Protein AF-A0A818NGF2-F1 (afdb_monomer_lite)

Secondary structure (DSSP, 8-state):
--HHHHHHHHS-S--SS--PPP-----STTHHHHTTT--------SSPPTTTTSTT-SGGG--HHHHHHHHHHHHHHHHHHTT--GGG-

Foldseek 3Di:
DVVLVVLCVPDDPDDLDDPDDDPDDDDDPCVVVVVVVHDDDDPADPPHDPCPPHPVPDPVPDDVSSVVSVVVSVVVVVCVVVVHDPVPD

Structure (mmCIF, N/CA/C/O backbone):
data_AF-A0A818NGF2-F1
#
_entry.id   AF-A0A818NGF2-F1
#
loop_
_at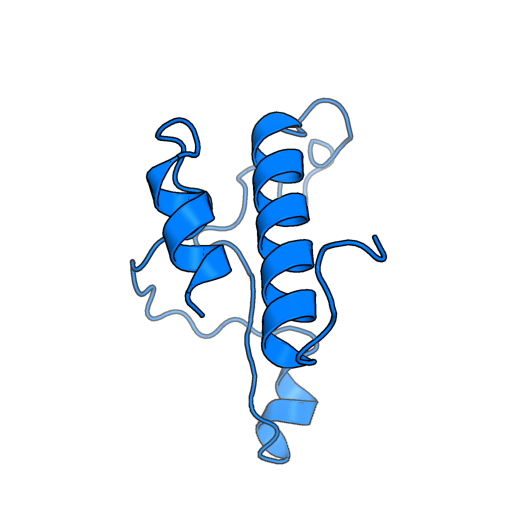om_site.group_PDB
_atom_site.id
_atom_site.type_symbol
_atom_site.label_atom_id
_atom_site.label_alt_id
_atom_site.label_comp_id
_atom_site.label_asym_id
_atom_site.label_entity_id
_atom_site.label_seq_id
_atom_site.pdbx_PDB_ins_code
_atom_site.Cartn_x
_atom_site.Cartn_y
_atom_site.Cartn_z
_atom_site.occupancy
_atom_site.B_iso_or_equiv
_atom_site.auth_seq_id
_atom_site.auth_comp_id
_atom_site.auth_asym_id
_atom_site.auth_atom_id
_atom_site.pdbx_PDB_model_num
ATOM 1 N N . ALA A 1 1 ? -4.809 8.082 14.941 1.00 65.00 1 ALA A N 1
ATOM 2 C CA . ALA A 1 1 ? -3.554 8.131 14.170 1.00 65.00 1 ALA A CA 1
ATOM 3 C C . ALA A 1 1 ? -2.644 9.262 14.659 1.00 65.00 1 ALA A C 1
ATOM 5 O O . ALA A 1 1 ? -2.527 10.288 13.995 1.00 65.00 1 A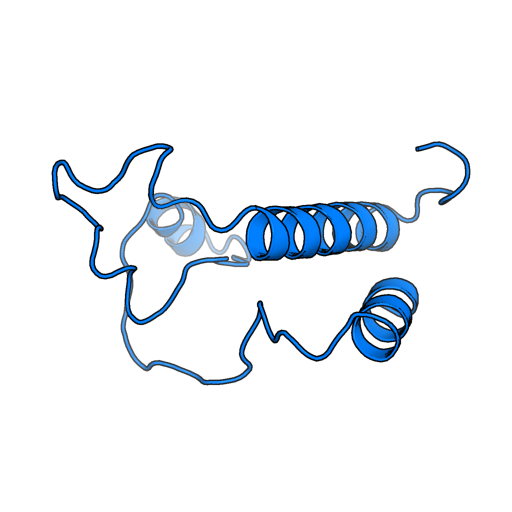LA A O 1
ATOM 6 N N . GLN A 1 2 ? -2.064 9.128 15.850 1.00 81.69 2 GLN A N 1
ATOM 7 C CA . GLN A 1 2 ? -1.110 10.076 16.441 1.00 81.69 2 GLN A CA 1
ATOM 8 C C . GLN A 1 2 ? 0.340 9.652 16.154 1.00 81.69 2 GLN A C 1
ATOM 10 O O . GLN A 1 2 ? 1.156 10.497 15.790 1.00 81.69 2 GLN A O 1
ATOM 15 N N . LEU A 1 3 ? 0.643 8.353 16.240 1.00 80.06 3 LEU A N 1
ATOM 16 C CA . LEU A 1 3 ? 1.946 7.771 15.920 1.00 80.06 3 LEU A CA 1
ATOM 17 C C . LEU A 1 3 ? 2.264 7.916 14.433 1.00 80.06 3 LEU A C 1
ATOM 19 O O . LEU A 1 3 ? 3.370 8.330 14.097 1.00 80.06 3 LEU A O 1
ATOM 23 N N . LEU A 1 4 ? 1.299 7.667 13.538 1.00 80.31 4 LEU A N 1
ATOM 24 C CA . LEU A 1 4 ? 1.533 7.838 12.100 1.00 80.31 4 LEU A CA 1
ATOM 25 C C . LEU A 1 4 ? 1.819 9.306 11.739 1.00 80.31 4 LEU A C 1
ATOM 27 O O . LEU A 1 4 ? 2.700 9.591 10.932 1.00 80.31 4 LEU A O 1
ATOM 31 N N . ARG A 1 5 ? 1.133 10.255 12.394 1.00 82.19 5 ARG A N 1
ATOM 32 C CA . ARG A 1 5 ? 1.413 11.695 12.244 1.00 82.19 5 ARG A CA 1
ATOM 33 C C . ARG A 1 5 ? 2.808 12.051 12.756 1.00 82.19 5 ARG A C 1
ATOM 35 O O . ARG A 1 5 ? 3.538 12.761 12.074 1.00 82.19 5 ARG A O 1
ATOM 42 N N . ALA A 1 6 ? 3.190 11.538 13.925 1.00 83.06 6 ALA A N 1
ATOM 43 C CA . ALA A 1 6 ? 4.516 11.765 14.492 1.00 83.06 6 ALA A CA 1
ATOM 44 C C . ALA A 1 6 ? 5.631 11.182 13.608 1.00 83.06 6 ALA A C 1
ATOM 46 O O . ALA A 1 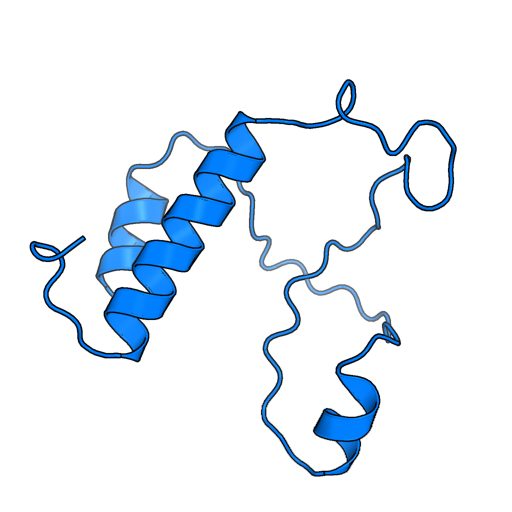6 ? 6.652 11.836 13.405 1.00 83.06 6 ALA A O 1
ATOM 47 N N . TYR A 1 7 ? 5.430 9.990 13.044 1.00 83.50 7 TYR A N 1
ATOM 48 C CA . TYR A 1 7 ? 6.364 9.378 12.099 1.00 83.50 7 TYR A CA 1
ATOM 49 C C . TYR A 1 7 ? 6.542 10.235 10.843 1.00 83.50 7 TYR A C 1
ATOM 51 O O . TYR A 1 7 ? 7.670 10.570 10.486 1.00 83.50 7 TYR A O 1
ATOM 59 N N . ASN A 1 8 ? 5.439 10.674 10.232 1.00 76.75 8 ASN A N 1
ATOM 60 C CA . ASN A 1 8 ? 5.478 11.503 9.025 1.00 76.75 8 ASN A CA 1
ATOM 61 C C . ASN A 1 8 ? 6.167 12.861 9.246 1.00 76.75 8 ASN A C 1
ATOM 63 O O . ASN A 1 8 ? 6.779 13.384 8.321 1.00 76.75 8 ASN A O 1
ATOM 67 N N . ASN A 1 9 ? 6.110 13.417 10.460 1.00 77.62 9 ASN A N 1
ATOM 68 C CA . ASN A 1 9 ? 6.793 14.671 10.796 1.00 77.62 9 ASN A CA 1
ATOM 69 C C . ASN A 1 9 ? 8.317 14.516 10.963 1.00 77.62 9 ASN A C 1
ATOM 71 O O . ASN A 1 9 ? 9.040 15.498 10.818 1.00 77.62 9 ASN A O 1
ATOM 75 N N . ASN A 1 10 ? 8.799 13.310 11.289 1.00 71.81 10 ASN A N 1
ATOM 76 C CA . ASN A 1 10 ? 10.217 13.033 11.555 1.00 71.81 10 ASN A CA 1
ATOM 77 C C . ASN A 1 10 ? 10.933 12.324 10.396 1.00 71.81 10 ASN A C 1
ATOM 79 O O . ASN A 1 10 ? 12.161 12.357 10.322 1.00 71.81 10 ASN A O 1
ATOM 83 N N . ALA A 1 11 ? 10.197 11.664 9.501 1.00 65.06 11 ALA A N 1
ATOM 84 C CA . ALA A 1 11 ? 10.781 11.036 8.324 1.00 65.06 11 ALA A CA 1
ATOM 85 C C . ALA A 1 11 ? 11.410 12.103 7.408 1.00 65.06 11 ALA A C 1
ATOM 87 O O . ALA A 1 11 ? 10.825 13.163 7.169 1.00 65.06 11 ALA A O 1
ATOM 88 N N . HIS A 1 12 ? 12.606 11.830 6.869 1.00 60.03 12 HIS A N 1
ATOM 89 C CA . HIS A 1 12 ? 13.180 12.650 5.800 1.00 60.03 12 HIS A CA 1
ATOM 90 C C . HIS A 1 12 ? 12.132 12.849 4.693 1.00 60.03 12 HIS A C 1
ATOM 92 O O . HIS A 1 12 ? 11.444 11.891 4.353 1.00 60.03 12 HIS A O 1
ATOM 98 N N . LYS A 1 13 ? 12.034 14.086 4.170 1.00 62.28 13 LYS A N 1
ATOM 99 C CA . LYS A 1 13 ? 11.017 14.705 3.277 1.00 62.28 13 LYS A CA 1
ATOM 100 C C . LYS A 1 13 ? 10.617 13.949 1.980 1.00 62.28 13 LYS A C 1
ATOM 102 O O . LYS A 1 13 ? 10.223 14.574 1.000 1.00 62.28 13 LYS A O 1
ATOM 107 N N . ARG A 1 14 ? 10.706 12.622 1.916 1.00 68.88 14 ARG A N 1
ATOM 108 C CA . ARG A 1 14 ? 10.215 11.809 0.805 1.00 68.88 14 ARG A CA 1
ATOM 109 C C . ARG A 1 14 ? 8.767 11.409 1.061 1.00 68.88 14 ARG A C 1
ATOM 111 O O . ARG A 1 14 ? 8.482 10.500 1.838 1.00 68.88 14 ARG A O 1
ATOM 118 N N . THR A 1 15 ? 7.865 12.098 0.378 1.00 73.62 15 THR A N 1
ATOM 119 C CA . THR A 1 15 ? 6.435 11.796 0.370 1.00 73.62 15 THR A CA 1
ATOM 120 C C . THR A 1 15 ? 6.188 10.489 -0.383 1.00 73.62 15 THR A C 1
ATOM 122 O O . THR A 1 15 ? 6.362 10.444 -1.596 1.00 73.62 15 THR A O 1
ATOM 125 N N . VAL A 1 16 ? 5.797 9.427 0.329 1.00 81.88 16 VAL A N 1
ATOM 126 C CA . VAL A 1 16 ? 5.392 8.138 -0.276 1.00 81.88 16 VAL A CA 1
ATOM 127 C C . VAL A 1 16 ? 3.876 8.013 -0.454 1.00 81.88 16 VAL A C 1
ATOM 129 O O . VAL A 1 16 ? 3.423 7.288 -1.330 1.00 81.88 16 VAL A O 1
ATOM 132 N N . PHE A 1 17 ? 3.094 8.762 0.329 1.00 85.19 17 PHE A N 1
ATOM 133 C CA . PHE A 1 17 ? 1.642 8.873 0.183 1.00 85.19 17 PHE A CA 1
ATOM 134 C C . PHE A 1 17 ? 1.285 10.308 -0.177 1.00 85.19 17 PHE A C 1
ATOM 136 O O . PHE A 1 17 ? 1.643 11.239 0.545 1.00 85.19 17 PHE A O 1
ATOM 143 N N . SER A 1 18 ? 0.588 10.484 -1.292 1.00 81.19 18 SER A N 1
ATOM 144 C CA . SER A 1 18 ? 0.140 11.790 -1.764 1.00 81.19 18 SER A CA 1
ATOM 145 C C . SER A 1 18 ? -1.329 12.002 -1.416 1.00 81.19 18 SER A C 1
ATOM 147 O O . SER A 1 18 ? -2.127 11.073 -1.498 1.00 81.19 18 SER A O 1
ATOM 149 N N . SER A 1 19 ? -1.701 13.235 -1.071 1.00 79.19 19 SER A N 1
ATOM 150 C CA . SER A 1 19 ? -3.107 13.650 -0.976 1.00 79.19 19 SER A CA 1
ATOM 151 C C . SER A 1 19 ? -3.699 14.039 -2.335 1.00 79.19 19 SER A C 1
ATOM 153 O O . SER A 1 19 ? -4.823 14.532 -2.399 1.00 79.19 19 SER A O 1
ATOM 155 N N . GLN A 1 20 ? -2.930 13.893 -3.417 1.00 77.56 20 GLN A N 1
ATOM 156 C CA . GLN A 1 20 ? -3.392 14.182 -4.764 1.00 77.56 20 GLN A CA 1
ATOM 157 C C . GLN A 1 20 ? -4.450 13.162 -5.181 1.00 77.56 20 GLN A C 1
ATOM 159 O O . GLN A 1 20 ? -4.211 11.956 -5.180 1.00 77.56 20 GLN A O 1
ATOM 164 N N . ILE A 1 21 ? -5.620 13.671 -5.552 1.00 70.00 21 ILE A N 1
ATOM 165 C CA . ILE A 1 21 ? -6.737 12.859 -6.017 1.00 70.00 21 ILE A CA 1
ATOM 166 C C . ILE A 1 21 ? -6.607 12.715 -7.529 1.00 70.00 21 ILE A C 1
ATOM 168 O O . ILE A 1 21 ? -6.603 13.709 -8.256 1.00 70.00 21 ILE A O 1
ATOM 172 N N . TYR A 1 22 ? -6.519 11.475 -7.993 1.00 72.12 22 TYR A N 1
ATOM 173 C CA . TYR A 1 22 ? -6.613 11.149 -9.407 1.00 72.12 22 TYR A CA 1
ATOM 174 C C . TYR A 1 22 ? -8.023 10.616 -9.677 1.00 72.12 22 TYR A C 1
ATOM 176 O O . TYR A 1 22 ? -8.416 9.643 -9.038 1.00 72.12 22 TYR A O 1
ATOM 184 N N . PRO A 1 23 ? -8.799 11.221 -10.594 1.00 61.59 23 PRO A N 1
ATOM 185 C CA . PRO A 1 23 ? -10.200 10.856 -10.837 1.00 61.59 23 PRO A CA 1
ATOM 186 C C . PRO A 1 23 ? -10.378 9.514 -11.578 1.00 61.59 23 PRO A C 1
ATOM 188 O O . PRO A 1 23 ? -11.422 9.272 -12.178 1.00 61.59 23 PRO A O 1
ATOM 191 N N . ASN A 1 24 ? -9.374 8.637 -11.560 1.00 67.50 24 ASN A N 1
ATOM 192 C CA . ASN A 1 24 ? -9.367 7.409 -12.343 1.00 67.50 24 ASN A CA 1
ATOM 193 C C . ASN A 1 24 ? -9.961 6.249 -11.539 1.00 67.50 24 ASN A C 1
ATOM 195 O O . ASN A 1 24 ? -9.540 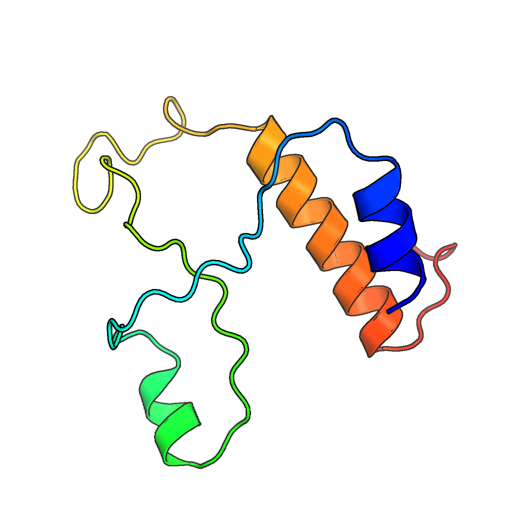5.975 -10.416 1.00 67.50 24 ASN A O 1
ATOM 199 N N . TYR A 1 25 ? -10.912 5.539 -12.145 1.00 82.69 25 TYR A N 1
ATOM 200 C CA . TYR A 1 25 ? -11.442 4.292 -11.607 1.00 82.69 25 TYR A CA 1
ATOM 201 C C . TYR A 1 25 ? -10.466 3.154 -11.916 1.00 82.69 25 TYR A C 1
ATOM 203 O O . TYR A 1 25 ? -10.340 2.735 -13.067 1.00 82.69 25 TYR A O 1
ATOM 211 N N . ILE A 1 26 ? -9.746 2.686 -10.899 1.00 91.31 26 ILE A N 1
ATOM 212 C CA . ILE A 1 26 ? -8.822 1.559 -11.029 1.00 91.31 26 ILE A CA 1
ATOM 213 C C . ILE A 1 26 ? -9.575 0.283 -10.664 1.00 91.31 26 ILE A C 1
ATOM 215 O O . ILE A 1 26 ? -10.077 0.163 -9.550 1.00 91.31 26 ILE A O 1
ATOM 219 N N . GLN A 1 27 ? -9.637 -0.663 -11.599 1.00 94.25 27 GLN A N 1
ATOM 220 C CA . GLN A 1 27 ? -10.120 -2.013 -11.329 1.00 94.25 27 GLN A CA 1
ATOM 221 C C . GLN A 1 27 ? -8.965 -2.863 -10.808 1.00 94.25 27 GLN A C 1
ATOM 223 O O . GLN A 1 27 ? -7.908 -2.916 -11.429 1.00 94.25 27 GLN A O 1
ATOM 228 N N . ASP A 1 28 ? -9.186 -3.502 -9.667 1.00 95.88 28 ASP A N 1
ATOM 229 C CA . ASP A 1 28 ? -8.242 -4.400 -9.007 1.00 95.88 28 ASP A CA 1
ATOM 230 C C . ASP A 1 28 ? -9.044 -5.396 -8.148 1.00 95.88 28 ASP A C 1
ATOM 232 O O . ASP A 1 28 ? -10.283 -5.370 -8.143 1.00 95.88 28 ASP A O 1
ATOM 236 N N . ASP A 1 29 ? -8.372 -6.224 -7.361 1.00 97.62 29 ASP A N 1
ATOM 237 C CA . ASP A 1 29 ? -8.984 -7.274 -6.538 1.00 97.62 29 ASP A CA 1
ATOM 238 C C . ASP A 1 29 ? -10.042 -6.765 -5.539 1.00 97.62 29 ASP A C 1
ATOM 240 O O . ASP A 1 29 ? -10.874 -7.532 -5.057 1.00 97.62 29 ASP A O 1
ATOM 244 N N . HIS A 1 30 ? -10.057 -5.465 -5.229 1.00 96.25 30 HIS A N 1
ATOM 245 C CA . HIS A 1 30 ? -11.031 -4.860 -4.318 1.00 96.25 30 HIS A CA 1
ATOM 246 C C . HIS A 1 30 ? -12.443 -4.706 -4.914 1.00 96.25 30 HIS A C 1
ATOM 248 O O . HIS A 1 30 ? -13.390 -4.504 -4.153 1.00 96.25 30 HIS A O 1
ATOM 254 N N . ILE A 1 31 ? -12.622 -4.789 -6.239 1.00 96.56 31 ILE A N 1
ATOM 255 C CA . ILE A 1 31 ? -13.913 -4.501 -6.893 1.00 96.56 31 ILE A CA 1
ATOM 256 C C . ILE A 1 31 ? -15.061 -5.403 -6.401 1.00 96.56 31 ILE A C 1
ATOM 258 O O . ILE A 1 31 ? -16.122 -4.863 -6.069 1.00 96.56 31 ILE A O 1
ATOM 262 N N . PRO A 1 32 ? -14.897 -6.737 -6.271 1.00 97.81 32 PRO A N 1
ATOM 263 C CA . PRO A 1 32 ? -15.952 -7.588 -5.725 1.00 97.81 32 PRO A CA 1
ATOM 264 C C . PRO A 1 32 ? -16.335 -7.215 -4.285 1.00 97.81 32 PRO A C 1
ATOM 266 O O . PRO A 1 32 ? -17.513 -7.231 -3.943 1.00 97.81 32 PRO A O 1
ATOM 269 N N . PHE A 1 33 ? -15.370 -6.815 -3.453 1.00 98.31 33 PHE A N 1
ATOM 270 C CA . PHE A 1 33 ? -15.619 -6.399 -2.068 1.00 98.31 33 PHE A CA 1
ATOM 271 C C . PHE A 1 33 ? -16.338 -5.052 -1.996 1.00 98.31 33 PHE A C 1
ATOM 273 O O . PHE A 1 33 ? -17.286 -4.898 -1.228 1.00 98.31 33 PHE A O 1
ATOM 280 N N . LEU A 1 34 ? -15.931 -4.101 -2.838 1.00 96.12 34 LEU A N 1
ATOM 281 C CA . LEU A 1 34 ? -16.595 -2.807 -2.960 1.00 96.12 34 LEU A CA 1
ATOM 282 C C . LEU A 1 34 ? -18.066 -2.971 -3.371 1.00 96.12 34 LEU A C 1
ATOM 284 O O . LEU A 1 34 ? -18.921 -2.265 -2.849 1.00 96.12 34 LEU A O 1
ATOM 288 N N . SER A 1 35 ? -18.375 -3.930 -4.254 1.00 96.25 35 SER A N 1
ATOM 289 C CA . SER A 1 35 ? -19.758 -4.230 -4.666 1.00 96.25 35 SER A CA 1
ATOM 290 C C . SER A 1 35 ? -20.647 -4.792 -3.547 1.00 96.25 35 SER A C 1
ATOM 292 O O . SER A 1 35 ? -21.865 -4.835 -3.696 1.00 96.25 35 SER A O 1
ATOM 294 N N . LEU A 1 36 ? -20.034 -5.211 -2.436 1.00 98.12 36 LEU A N 1
ATOM 295 C CA . LEU A 1 36 ? -20.681 -5.731 -1.231 1.00 98.12 36 LEU A CA 1
ATOM 296 C C . LEU A 1 36 ? -20.531 -4.766 -0.040 1.00 98.12 36 LEU A C 1
ATOM 298 O O . LEU A 1 36 ? -20.558 -5.200 1.110 1.00 98.12 36 LEU A O 1
ATOM 302 N N . ASP A 1 37 ? -20.331 -3.472 -0.313 1.00 97.00 37 ASP A N 1
ATOM 303 C CA . ASP A 1 37 ? -20.230 -2.386 0.675 1.00 97.00 37 ASP A CA 1
ATOM 304 C C . ASP A 1 37 ? -19.087 -2.532 1.699 1.00 97.00 37 ASP A C 1
ATOM 306 O O . ASP A 1 37 ? -19.104 -1.927 2.776 1.00 97.00 37 ASP A O 1
ATOM 310 N N . VAL A 1 38 ? -18.044 -3.302 1.373 1.00 98.00 38 VAL A N 1
ATOM 311 C CA . VAL A 1 38 ? -16.847 -3.387 2.218 1.00 98.00 38 VAL A CA 1
ATOM 312 C C . VAL A 1 38 ? -16.053 -2.076 2.108 1.00 98.00 38 VAL A C 1
ATOM 314 O O . VAL A 1 38 ? -15.712 -1.671 0.994 1.00 98.00 38 VAL A O 1
ATOM 317 N N . PRO A 1 39 ? -15.695 -1.408 3.225 1.00 96.38 39 PRO A N 1
ATOM 318 C CA . PRO A 1 39 ? -14.853 -0.216 3.185 1.00 96.38 39 PRO A CA 1
ATOM 319 C C . PRO A 1 39 ? -13.461 -0.536 2.632 1.00 96.38 39 PRO A C 1
ATOM 321 O O . PRO A 1 39 ? -12.750 -1.381 3.177 1.00 96.38 39 PRO A O 1
ATOM 324 N N . ILE A 1 40 ? -13.051 0.166 1.573 1.00 94.81 40 ILE A N 1
ATOM 325 C CA . ILE A 1 40 ? -11.772 -0.073 0.897 1.00 94.81 40 ILE A CA 1
ATOM 326 C C . ILE A 1 40 ? -10.785 1.062 1.179 1.00 94.81 40 ILE A C 1
ATOM 328 O O . ILE A 1 40 ? -11.061 2.230 0.913 1.00 94.81 40 ILE A O 1
ATOM 332 N N . LEU A 1 41 ? -9.587 0.697 1.641 1.00 93.38 41 LEU A N 1
ATOM 333 C CA . LEU A 1 41 ? -8.391 1.536 1.579 1.00 93.38 41 LEU A CA 1
ATOM 334 C C . LEU A 1 41 ? -7.479 0.992 0.470 1.00 93.38 41 LEU A C 1
ATOM 336 O O . LEU A 1 41 ? -6.704 0.066 0.697 1.00 93.38 41 LEU A O 1
ATOM 340 N N . HIS A 1 42 ? -7.592 1.546 -0.738 1.00 92.44 42 HIS A N 1
ATOM 341 C CA . HIS A 1 42 ? -6.834 1.082 -1.901 1.00 92.44 42 HIS A CA 1
ATOM 342 C C . HIS A 1 42 ? -5.476 1.798 -1.987 1.00 92.44 42 HIS A C 1
ATOM 344 O O . HIS A 1 42 ? -5.385 2.935 -2.449 1.00 92.44 42 HIS A O 1
ATOM 350 N N . LEU A 1 43 ? -4.414 1.144 -1.512 1.00 92.69 43 LEU A N 1
ATOM 351 C CA . LEU A 1 43 ? -3.047 1.676 -1.537 1.00 92.69 43 LEU A CA 1
ATOM 352 C C . LEU A 1 43 ? -2.350 1.340 -2.862 1.00 92.69 43 LEU A C 1
ATOM 354 O O . LEU A 1 43 ? -1.511 0.445 -2.918 1.00 92.69 43 LEU A O 1
ATOM 358 N N . ILE A 1 44 ? -2.688 2.080 -3.917 1.00 92.31 44 ILE A N 1
ATOM 359 C CA . ILE A 1 44 ? -2.075 1.948 -5.242 1.00 92.31 44 ILE A CA 1
ATOM 360 C C . ILE A 1 44 ? -1.525 3.291 -5.730 1.00 92.31 44 ILE A C 1
ATOM 362 O O . ILE A 1 44 ? -2.042 4.356 -5.389 1.00 92.31 44 ILE A O 1
ATOM 366 N N . SER A 1 45 ? -0.446 3.258 -6.513 1.00 91.50 45 SER A N 1
ATOM 367 C CA . SER A 1 45 ? 0.108 4.476 -7.113 1.00 91.50 45 SER A CA 1
ATOM 368 C C . SER A 1 45 ? -0.735 4.938 -8.304 1.00 91.50 45 SER A C 1
ATOM 370 O O . SER A 1 45 ? -1.238 4.130 -9.076 1.00 91.50 45 SER A O 1
ATOM 372 N N . SER A 1 46 ? -0.890 6.251 -8.456 1.00 89.12 46 SER A N 1
ATOM 373 C CA . SER A 1 46 ? -1.419 6.873 -9.667 1.00 89.12 46 SER A CA 1
ATOM 374 C C . SER A 1 46 ? -0.555 8.100 -9.976 1.00 89.12 46 SER A C 1
ATOM 376 O O . SER A 1 46 ? -0.428 8.960 -9.101 1.00 89.12 46 SER A O 1
ATOM 378 N N . PRO A 1 47 ? 0.056 8.199 -11.171 1.00 90.81 47 PRO A N 1
ATOM 379 C CA . PRO A 1 47 ? 0.111 7.164 -12.214 1.00 90.81 47 PRO A CA 1
ATOM 380 C C . PRO A 1 47 ? 0.812 5.876 -11.737 1.00 90.81 47 PRO A C 1
ATOM 382 O O . PRO A 1 47 ? 1.549 5.903 -10.751 1.00 90.81 47 PRO A O 1
ATOM 385 N N . PHE A 1 48 ? 0.589 4.758 -12.440 1.00 93.69 48 PHE A N 1
ATOM 386 C CA . PHE A 1 48 ? 1.361 3.530 -12.220 1.00 93.69 48 PHE A CA 1
ATOM 387 C C . PHE A 1 48 ? 2.852 3.752 -12.506 1.00 93.69 48 PHE A C 1
ATOM 389 O O . PHE A 1 48 ? 3.203 4.669 -13.260 1.00 93.69 48 PHE A O 1
ATOM 396 N N . PRO A 1 49 ? 3.748 2.921 -11.937 1.00 95.06 49 PRO A N 1
ATOM 397 C CA . PRO A 1 49 ? 5.166 3.003 -12.240 1.00 95.06 49 PRO A CA 1
ATOM 398 C C . PRO A 1 49 ? 5.401 2.834 -13.747 1.00 95.06 49 PRO A C 1
ATOM 400 O O . PRO A 1 49 ? 4.731 2.018 -14.380 1.00 95.06 49 PRO A O 1
ATOM 403 N N . PRO A 1 50 ? 6.379 3.539 -14.338 1.00 97.12 50 PRO A N 1
ATOM 404 C CA . PRO A 1 50 ? 6.678 3.420 -15.768 1.00 97.12 50 PRO A CA 1
ATOM 405 C C . PRO A 1 50 ? 7.146 2.011 -16.170 1.00 97.12 50 PRO A C 1
ATOM 407 O O . PRO A 1 50 ? 7.140 1.673 -17.348 1.00 97.12 50 PRO A O 1
ATOM 410 N N . THR A 1 51 ? 7.560 1.195 -15.200 1.00 97.94 51 THR A N 1
ATOM 411 C CA . THR A 1 51 ? 7.959 -0.202 -15.384 1.00 97.94 51 THR A CA 1
ATOM 412 C C . THR A 1 51 ? 6.779 -1.177 -15.391 1.00 97.94 51 THR A C 1
ATOM 414 O O . THR A 1 51 ? 6.977 -2.330 -15.773 1.00 97.94 51 THR A O 1
ATOM 417 N N . TRP A 1 52 ? 5.571 -0.749 -15.001 1.00 97.88 52 TRP A N 1
ATOM 418 C CA . TRP A 1 52 ? 4.389 -1.611 -14.903 1.00 97.88 52 TRP A CA 1
ATOM 419 C C . TRP A 1 52 ? 4.109 -2.340 -16.224 1.00 97.88 52 TRP A C 1
ATOM 421 O O . TRP A 1 52 ? 4.092 -1.725 -17.290 1.00 97.88 52 TRP A O 1
ATOM 431 N N . HIS A 1 53 ? 3.898 -3.659 -16.149 1.00 97.75 53 HIS A N 1
ATOM 432 C CA . HIS A 1 53 ? 3.702 -4.546 -17.307 1.00 97.75 53 HIS A CA 1
ATOM 433 C C . HIS A 1 53 ? 4.869 -4.562 -18.318 1.00 97.75 53 HIS A C 1
ATOM 435 O O . HIS A 1 53 ? 4.679 -4.811 -19.510 1.00 97.75 53 HIS A O 1
ATOM 441 N N . THR A 1 54 ? 6.101 -4.355 -17.848 1.00 98.56 54 THR A N 1
ATOM 442 C CA . THR A 1 54 ? 7.322 -4.524 -18.652 1.00 98.56 54 THR A CA 1
ATOM 443 C C . THR A 1 54 ? 8.298 -5.477 -17.963 1.00 98.56 54 THR A C 1
ATOM 445 O O . THR A 1 54 ? 8.241 -5.671 -16.753 1.00 98.56 54 THR A O 1
ATOM 448 N N . ALA A 1 55 ? 9.270 -6.018 -18.702 1.00 98.44 55 ALA A N 1
ATOM 449 C CA . ALA A 1 55 ? 10.355 -6.814 -18.111 1.00 98.44 55 ALA A CA 1
ATOM 450 C C . ALA A 1 55 ? 11.284 -6.001 -17.178 1.00 98.44 55 ALA A C 1
ATOM 452 O O . ALA A 1 55 ? 12.124 -6.573 -16.479 1.00 98.44 55 ALA A O 1
ATOM 453 N N . ALA A 1 56 ? 11.159 -4.668 -17.178 1.00 98.50 56 ALA A N 1
ATOM 454 C CA . ALA A 1 56 ? 11.879 -3.792 -16.263 1.00 98.50 56 ALA A CA 1
ATOM 455 C C . ALA A 1 56 ? 11.258 -3.765 -14.854 1.00 98.50 56 ALA A C 1
ATOM 457 O O . ALA A 1 56 ? 11.894 -3.252 -13.937 1.00 98.50 56 ALA A O 1
ATOM 458 N N . ASP A 1 57 ? 10.061 -4.327 -14.651 1.00 98.06 57 ASP A N 1
ATOM 459 C CA . ASP A 1 57 ? 9.509 -4.553 -13.313 1.00 98.06 57 ASP A CA 1
ATOM 460 C C . ASP A 1 57 ? 10.257 -5.703 -12.622 1.00 98.06 57 ASP A C 1
ATOM 462 O O . ASP A 1 57 ? 9.883 -6.874 -12.684 1.00 98.06 57 ASP A O 1
ATOM 466 N N . ASN A 1 58 ? 11.420 -5.371 -12.068 1.00 98.19 58 ASN A N 1
ATOM 467 C CA . ASN A 1 58 ? 12.369 -6.306 -11.487 1.00 98.19 58 ASN A CA 1
ATOM 468 C C . ASN A 1 58 ? 13.101 -5.670 -10.296 1.00 98.19 58 ASN A C 1
ATOM 470 O O . ASN A 1 58 ? 12.995 -4.470 -10.043 1.00 98.19 58 ASN A O 1
ATOM 474 N N . GLU A 1 59 ? 13.870 -6.484 -9.572 1.00 98.25 59 GLU A N 1
ATOM 475 C CA . GLU A 1 59 ? 14.557 -6.078 -8.340 1.00 98.25 59 GLU A CA 1
ATOM 476 C C . GLU A 1 59 ? 15.451 -4.841 -8.516 1.00 98.25 59 GLU A C 1
ATOM 478 O O . GLU A 1 59 ? 15.507 -3.986 -7.634 1.00 98.25 59 GLU A O 1
ATOM 483 N N . ALA A 1 60 ? 16.109 -4.702 -9.671 1.00 98.19 60 ALA A N 1
ATOM 484 C CA . ALA A 1 60 ? 17.031 -3.599 -9.927 1.00 98.19 60 ALA A CA 1
ATOM 485 C C . ALA A 1 60 ? 16.335 -2.227 -10.005 1.00 98.19 60 ALA A C 1
ATOM 487 O O . ALA A 1 60 ? 16.996 -1.206 -9.821 1.00 98.19 60 ALA A O 1
ATOM 488 N N . ASN A 1 61 ? 15.022 -2.189 -10.257 1.00 98.00 61 ASN A N 1
ATOM 489 C CA . ASN A 1 61 ? 14.231 -0.956 -10.324 1.00 98.00 61 ASN A CA 1
ATOM 490 C C . ASN A 1 61 ? 13.488 -0.631 -9.013 1.00 98.00 61 ASN A C 1
ATOM 492 O O . ASN A 1 61 ? 12.703 0.318 -8.966 1.00 98.00 61 ASN A O 1
ATOM 496 N N . LEU A 1 62 ? 13.735 -1.380 -7.932 1.00 97.00 62 LEU A N 1
ATOM 497 C CA . LEU A 1 62 ? 13.146 -1.109 -6.621 1.00 97.00 62 LEU A CA 1
ATOM 498 C C . LEU A 1 62 ? 13.855 0.051 -5.894 1.00 97.00 62 LEU A C 1
ATOM 500 O O . LEU A 1 62 ? 15.076 0.077 -5.753 1.00 97.00 62 LEU A O 1
ATOM 504 N N . ASP A 1 63 ? 13.078 0.981 -5.326 1.00 94.50 63 ASP A N 1
ATOM 505 C CA . ASP A 1 63 ? 13.581 2.022 -4.416 1.00 94.50 63 ASP A CA 1
ATOM 506 C C . ASP A 1 63 ? 13.411 1.573 -2.951 1.00 94.50 63 ASP A C 1
ATOM 508 O O . ASP A 1 63 ? 12.354 1.732 -2.331 1.00 94.50 63 ASP A O 1
ATOM 512 N N . PHE A 1 64 ? 14.473 1.000 -2.375 1.00 94.44 64 PHE A N 1
ATOM 513 C CA . PHE A 1 64 ? 14.451 0.430 -1.018 1.00 94.44 64 PHE A CA 1
ATOM 514 C C . PHE A 1 64 ? 14.145 1.444 0.097 1.00 94.44 64 PHE A C 1
ATOM 516 O O . PHE A 1 64 ? 13.654 1.063 1.167 1.00 94.44 64 PHE A O 1
ATOM 523 N N . LEU A 1 65 ? 14.392 2.735 -0.138 1.00 91.81 65 LEU A N 1
ATOM 524 C CA . LEU A 1 65 ? 14.023 3.797 0.800 1.00 91.81 65 LEU A CA 1
ATOM 525 C C . LEU A 1 65 ? 12.500 3.977 0.852 1.00 91.81 65 LEU A C 1
ATOM 527 O O . LEU A 1 65 ? 11.925 4.018 1.941 1.00 91.81 65 LEU A O 1
ATOM 531 N N . SER A 1 66 ? 11.838 4.006 -0.305 1.00 91.38 66 SER A N 1
ATOM 532 C CA . SER A 1 66 ? 10.376 4.080 -0.424 1.00 91.38 66 SER A CA 1
ATOM 533 C C . SER A 1 66 ? 9.723 2.840 0.174 1.00 91.38 66 SER A C 1
ATOM 535 O O . SER A 1 66 ? 8.801 2.971 0.978 1.00 91.38 66 SER A O 1
ATOM 537 N N . ILE A 1 67 ? 10.263 1.650 -0.109 1.00 93.75 67 ILE A N 1
ATOM 538 C CA . ILE A 1 67 ? 9.813 0.392 0.508 1.00 93.75 67 ILE A CA 1
ATOM 539 C C . ILE A 1 67 ? 9.917 0.469 2.036 1.00 93.75 67 ILE A C 1
ATOM 541 O O . ILE A 1 67 ? 8.969 0.131 2.744 1.00 93.75 67 ILE A O 1
ATOM 545 N N . THR A 1 68 ? 11.042 0.957 2.563 1.00 91.94 68 THR A N 1
ATOM 546 C CA . THR A 1 68 ? 11.246 1.108 4.012 1.00 91.94 68 THR A CA 1
ATOM 547 C C . THR A 1 68 ? 10.242 2.078 4.636 1.00 91.94 68 THR A C 1
ATOM 549 O O . THR A 1 68 ? 9.699 1.788 5.705 1.00 91.94 68 THR A O 1
ATOM 552 N N . HIS A 1 69 ? 9.960 3.201 3.974 1.00 90.50 69 HIS A N 1
ATOM 553 C CA . HIS A 1 69 ? 8.975 4.179 4.438 1.00 90.50 69 HIS A CA 1
ATOM 554 C C . HIS A 1 69 ? 7.555 3.599 4.443 1.00 90.50 69 HIS A C 1
ATOM 556 O O . HIS A 1 69 ? 6.860 3.702 5.455 1.00 90.50 69 HIS A O 1
ATOM 562 N N . ILE A 1 70 ? 7.148 2.931 3.358 1.00 92.31 70 ILE A N 1
ATOM 563 C CA . ILE A 1 70 ? 5.835 2.277 3.252 1.00 92.31 70 ILE A CA 1
ATOM 564 C C . ILE A 1 70 ? 5.701 1.197 4.330 1.00 92.31 70 ILE A C 1
ATOM 566 O O . ILE A 1 70 ? 4.721 1.193 5.072 1.00 92.31 70 ILE A O 1
ATOM 570 N N . ARG A 1 71 ? 6.712 0.334 4.497 1.00 93.44 71 ARG A N 1
ATOM 571 C CA . ARG A 1 71 ? 6.733 -0.709 5.536 1.00 93.44 71 ARG A CA 1
ATOM 572 C C . ARG A 1 71 ? 6.523 -0.126 6.932 1.00 93.44 71 ARG A C 1
ATOM 574 O O . ARG A 1 71 ? 5.705 -0.636 7.692 1.00 93.44 71 ARG A O 1
ATOM 581 N N . ASN A 1 72 ? 7.263 0.923 7.282 1.00 90.75 72 ASN A N 1
ATOM 582 C CA . ASN A 1 72 ? 7.175 1.528 8.610 1.00 90.75 72 ASN A CA 1
ATOM 583 C C . ASN A 1 72 ? 5.814 2.199 8.832 1.00 90.75 72 ASN A C 1
ATOM 585 O O . ASN A 1 72 ? 5.210 2.003 9.886 1.00 90.75 72 ASN A O 1
ATOM 589 N N . ALA A 1 73 ? 5.299 2.918 7.832 1.00 90.56 73 ALA A N 1
ATOM 590 C CA . ALA A 1 73 ? 3.964 3.502 7.887 1.00 90.56 73 ALA A CA 1
ATOM 591 C C . ALA A 1 73 ? 2.879 2.427 8.063 1.00 90.56 73 ALA A C 1
ATOM 593 O O . ALA A 1 73 ? 2.001 2.596 8.905 1.00 90.56 73 ALA A O 1
ATOM 594 N N . MET A 1 74 ? 2.978 1.299 7.351 1.00 92.62 74 MET A N 1
ATOM 595 C CA . MET A 1 74 ? 2.049 0.172 7.492 1.00 92.62 74 MET A CA 1
ATOM 596 C C . MET A 1 74 ? 2.132 -0.484 8.873 1.00 92.62 74 MET A C 1
ATOM 598 O O . MET A 1 74 ? 1.091 -0.720 9.484 1.00 92.62 74 MET A O 1
ATOM 602 N N . LYS A 1 75 ? 3.341 -0.720 9.412 1.00 92.81 75 LYS A N 1
ATOM 603 C CA . LYS A 1 75 ? 3.509 -1.226 10.790 1.00 92.81 75 LYS A CA 1
ATOM 604 C C . LYS A 1 75 ? 2.797 -0.315 11.789 1.00 92.81 75 LYS A C 1
ATOM 606 O O . LYS A 1 75 ? 2.018 -0.790 12.609 1.00 92.81 75 LYS A O 1
ATOM 611 N N . ILE A 1 76 ? 3.048 0.991 11.701 1.00 91.50 76 ILE A N 1
ATOM 612 C CA . ILE A 1 76 ? 2.454 1.976 12.608 1.00 91.50 76 ILE A CA 1
ATOM 613 C C . ILE A 1 76 ? 0.936 2.028 12.427 1.00 91.50 76 ILE A C 1
ATOM 615 O O . ILE A 1 76 ? 0.218 2.015 13.420 1.00 91.50 76 ILE A O 1
ATOM 619 N N . PHE A 1 77 ? 0.442 2.028 11.186 1.00 92.00 77 PHE A N 1
ATOM 620 C CA . PHE A 1 77 ? -0.990 2.000 10.895 1.00 92.00 77 PHE A CA 1
ATOM 621 C C . PHE A 1 77 ? -1.678 0.798 11.552 1.00 92.00 77 PHE A C 1
ATOM 623 O O . PHE A 1 77 ? -2.674 0.984 12.243 1.00 92.00 77 PHE A O 1
ATOM 630 N N . VAL A 1 78 ? -1.126 -0.411 11.404 1.00 94.25 78 VAL A N 1
ATOM 631 C CA . VAL A 1 78 ? -1.692 -1.630 12.006 1.00 94.25 78 VAL A CA 1
ATOM 632 C C . VAL A 1 78 ? -1.647 -1.571 13.535 1.00 94.25 78 VAL A C 1
ATOM 634 O O . VAL A 1 78 ? -2.647 -1.885 14.178 1.00 94.25 78 VAL A O 1
ATOM 637 N N . ILE A 1 79 ? -0.528 -1.123 14.119 1.00 93.56 79 ILE A N 1
ATOM 638 C CA . ILE A 1 79 ? -0.395 -0.933 15.575 1.00 93.56 79 ILE A CA 1
ATOM 639 C C . ILE A 1 79 ? -1.474 0.022 16.092 1.00 93.56 79 ILE A C 1
ATOM 641 O O . ILE A 1 79 ? -2.135 -0.274 17.085 1.00 93.56 79 ILE A O 1
ATOM 645 N N . GLU A 1 80 ? -1.675 1.154 15.417 1.00 92.12 80 GLU A N 1
ATOM 646 C CA . GLU A 1 80 ? -2.678 2.138 15.817 1.00 92.12 80 GLU A CA 1
ATOM 647 C C . GLU A 1 80 ? -4.109 1.639 15.625 1.00 92.12 80 GLU A C 1
ATOM 649 O O . GLU A 1 80 ? -4.942 1.860 16.502 1.00 92.12 80 GLU A O 1
ATOM 654 N N . TYR A 1 81 ? -4.393 0.987 14.496 1.00 94.19 81 TYR A N 1
ATOM 655 C CA . TYR A 1 81 ? -5.727 0.495 14.150 1.00 94.19 81 TYR A CA 1
ATOM 656 C C . TYR A 1 81 ? -6.193 -0.612 15.102 1.00 94.19 81 TYR A C 1
ATOM 658 O O . TYR A 1 81 ? -7.358 -0.653 15.481 1.00 94.19 81 TYR A O 1
ATOM 666 N N . LEU A 1 82 ? -5.274 -1.488 15.515 1.00 95.00 82 LEU A N 1
ATOM 667 C CA . LEU A 1 82 ? -5.549 -2.598 16.431 1.00 95.00 82 LEU A CA 1
ATOM 668 C C . LEU A 1 82 ? -5.283 -2.255 17.908 1.00 95.00 82 LEU A C 1
ATOM 670 O O . LEU A 1 82 ? -5.424 -3.126 18.763 1.00 95.00 82 LEU A O 1
ATOM 674 N N . HIS A 1 83 ? -4.890 -1.015 18.220 1.00 92.00 83 HIS A N 1
ATOM 675 C CA . HIS A 1 83 ? -4.545 -0.561 19.575 1.00 92.00 83 HIS A CA 1
ATOM 676 C C . HIS A 1 83 ? -3.461 -1.410 20.269 1.00 92.00 83 HIS A C 1
ATOM 678 O O . HIS A 1 83 ? -3.522 -1.669 21.473 1.00 92.00 83 HIS A O 1
ATOM 684 N N . LEU A 1 84 ? -2.451 -1.846 19.512 1.00 90.69 84 LEU A N 1
ATOM 685 C CA . LEU A 1 84 ? -1.358 -2.669 20.030 1.00 90.69 84 LEU A CA 1
ATOM 686 C C . LEU A 1 84 ? -0.335 -1.828 20.802 1.00 90.69 84 LEU A C 1
ATOM 688 O O . LEU A 1 84 ? -0.134 -0.644 20.528 1.00 90.69 84 LEU A O 1
ATOM 692 N N . ASN A 1 85 ? 0.364 -2.462 21.746 1.00 83.25 85 ASN A N 1
ATOM 693 C CA . ASN A 1 85 ? 1.482 -1.825 22.434 1.00 83.25 85 ASN A CA 1
ATOM 694 C C . ASN A 1 85 ? 2.702 -1.753 21.488 1.00 83.25 85 ASN A C 1
ATOM 696 O O . ASN A 1 85 ? 3.201 -2.806 21.082 1.00 83.25 85 ASN A O 1
ATOM 700 N N . PRO A 1 86 ? 3.234 -0.552 21.177 1.00 70.44 86 PRO A N 1
ATOM 701 C CA . PRO A 1 86 ? 4.364 -0.387 20.260 1.00 70.44 86 PRO A CA 1
ATOM 702 C C . PRO A 1 86 ? 5.656 -1.086 20.703 1.00 70.44 86 PRO A C 1
ATOM 704 O O . PRO A 1 86 ? 6.557 -1.247 19.891 1.00 70.44 86 PRO A O 1
ATOM 707 N N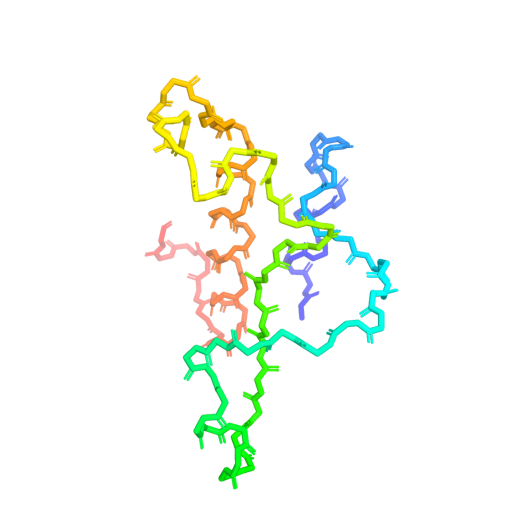 . GLN A 1 87 ? 5.762 -1.476 21.977 1.00 67.56 87 GLN A N 1
ATOM 708 C CA . GLN A 1 87 ? 6.935 -2.152 22.543 1.00 67.56 87 GLN A CA 1
ATOM 709 C C . GLN A 1 87 ? 6.968 -3.670 22.271 1.00 67.56 87 GLN A C 1
ATOM 711 O O . GLN A 1 87 ? 7.911 -4.336 22.685 1.00 67.56 87 GLN A O 1
ATOM 716 N N . ILE A 1 88 ? 5.940 -4.235 21.622 1.00 55.53 88 ILE A N 1
ATOM 717 C CA . ILE A 1 88 ? 5.805 -5.687 21.383 1.00 55.53 88 ILE A CA 1
ATOM 718 C C . ILE A 1 88 ? 6.300 -6.099 19.970 1.00 55.53 88 ILE A C 1
ATOM 720 O O . ILE A 1 88 ? 6.246 -7.275 19.617 1.00 55.53 88 ILE A O 1
ATOM 724 N N . CYS A 1 89 ? 6.815 -5.181 19.139 1.00 48.25 89 CYS A N 1
ATOM 725 C CA . CYS A 1 89 ? 7.159 -5.442 17.726 1.00 48.25 89 CYS A CA 1
ATOM 726 C C . CYS A 1 89 ? 8.492 -4.850 17.252 1.00 48.25 89 CYS A C 1
ATOM 728 O O . CYS A 1 89 ? 8.998 -3.912 17.896 1.00 48.25 89 CYS A O 1
#

Radius of gyration: 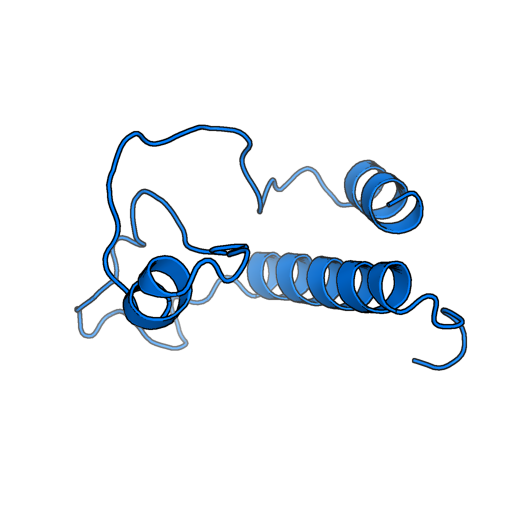15.7 Å; chains: 1; bounding box: 38×22×41 Å

pLDDT: mean 87.43, std 11.73, range [48.25, 98.56]

Sequence (89 aa):
AQLLRAYNNNAHKRTVFSSQIYPNYIQDDHIPFLSLDVPILHLISSPFPPTWHTAADNEANLDFLSITHIRNAMKIFVIEYLHLNPQIC